Protein AF-A0A317Q359-F1 (afdb_monomer)

InterPro domains:
  IPR000962 Zinc finger, DksA/TraR C4-type [PF01258] (9-36)
  IPR020460 Zinc finger, DksA/TraR C4-type, bacteria [PR00618] (10-21)
  IPR020460 Zinc finger, DksA/TraR C4-type, bacteria [PR00618] (22-34)

Organism: NCBI:txid451513

Nearest PDB structures (foldseek):
  6n57-assembly1_M  TM=8.793E-01  e=2.470E-03  Escherichia coli
  2kgo-assembly1_A  TM=6.774E-01  e=1.446E-03  Escherichia coli K-12
  6ptg-assembly2_A  TM=7.945E-01  e=2.108E-02  Chlamydia trachomatis
  6ptg-assembly3_B  TM=7.928E-01  e=2.456E-02  Chlamydia trachomatis
  4ijj-assembly3_C  TM=8.451E-01  e=9.028E-02  Pseudomonas aeruginosa UCBPP-PA14

Structu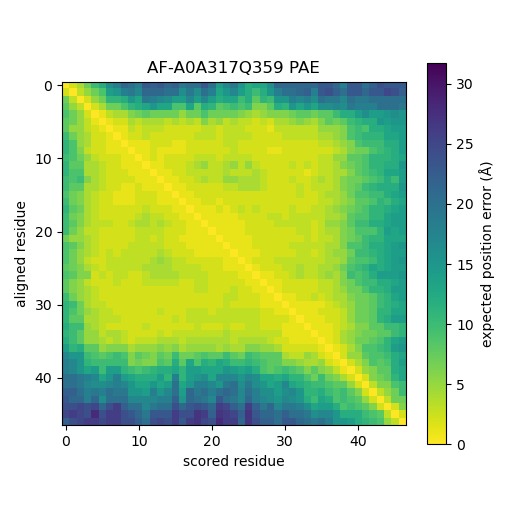re (mmCIF, N/CA/C/O backbone):
data_AF-A0A317Q359-F1
#
_entry.id   AF-A0A317Q359-F1
#
loop_
_atom_site.group_PDB
_atom_site.id
_atom_site.type_symbol
_atom_site.label_atom_id
_atom_site.label_alt_id
_atom_site.label_comp_id
_atom_site.label_asym_id
_atom_site.label_entity_id
_atom_site.label_seq_id
_atom_site.pdbx_PDB_ins_code
_atom_site.Cartn_x
_atom_site.Cartn_y
_atom_site.Cartn_z
_atom_site.occupancy
_atom_site.B_iso_or_equiv
_atom_site.auth_seq_id
_atom_site.auth_comp_id
_atom_site.auth_asym_id
_atom_site.auth_atom_id
_atom_site.pdbx_PDB_model_num
ATOM 1 N N . ASN A 1 1 ? 6.805 6.441 -18.922 1.00 48.31 1 ASN A N 1
ATOM 2 C CA . ASN A 1 1 ? 7.224 5.031 -18.775 1.00 48.31 1 ASN A CA 1
ATOM 3 C C . ASN A 1 1 ? 6.578 4.465 -17.509 1.00 48.31 1 ASN A C 1
ATOM 5 O O . ASN A 1 1 ? 7.127 4.652 -16.435 1.00 48.31 1 ASN A O 1
ATOM 9 N N . HIS A 1 2 ? 5.373 3.890 -17.605 1.00 54.44 2 HIS A N 1
ATOM 10 C CA . HIS A 1 2 ? 4.570 3.441 -16.447 1.00 54.44 2 HIS A CA 1
ATOM 11 C C . HIS A 1 2 ? 4.630 1.919 -16.219 1.00 54.44 2 HIS A C 1
ATOM 13 O O . HIS A 1 2 ? 3.716 1.336 -15.644 1.00 54.44 2 HIS A O 1
ATOM 19 N N . SER A 1 3 ? 5.720 1.267 -16.627 1.00 57.19 3 SER A N 1
ATOM 20 C CA . SER A 1 3 ? 5.999 -0.130 -16.280 1.00 57.19 3 SER A CA 1
ATOM 21 C C . SER A 1 3 ? 6.447 -0.221 -14.818 1.00 57.19 3 SER A C 1
ATOM 23 O O . SER A 1 3 ? 7.610 -0.483 -14.520 1.00 57.19 3 SER A O 1
ATOM 25 N N . ALA A 1 4 ? 5.542 0.083 -13.887 1.00 70.62 4 ALA A N 1
ATOM 26 C CA . ALA A 1 4 ? 5.797 -0.099 -12.469 1.00 70.62 4 ALA A CA 1
ATOM 27 C C . ALA A 1 4 ? 5.843 -1.607 -12.188 1.00 70.62 4 ALA A C 1
ATOM 29 O O . ALA A 1 4 ? 4.834 -2.303 -12.283 1.00 70.62 4 ALA A O 1
ATOM 30 N N . ILE A 1 5 ? 7.034 -2.124 -11.887 1.00 81.06 5 ILE A N 1
ATOM 31 C CA . ILE A 1 5 ? 7.222 -3.522 -11.499 1.00 81.06 5 ILE A CA 1
ATOM 32 C C . ILE A 1 5 ? 6.524 -3.722 -10.152 1.00 81.06 5 ILE A C 1
ATOM 34 O O . ILE A 1 5 ? 6.848 -3.056 -9.167 1.00 81.06 5 ILE A O 1
ATOM 38 N N . SER A 1 6 ? 5.546 -4.623 -10.107 1.00 87.19 6 SER A N 1
ATOM 39 C CA . SER A 1 6 ? 4.871 -4.988 -8.863 1.00 87.19 6 SER A CA 1
ATOM 40 C C . SER A 1 6 ? 5.865 -5.629 -7.895 1.00 87.19 6 SER A C 1
ATOM 42 O O . SER A 1 6 ? 6.658 -6.486 -8.292 1.00 87.19 6 SER A O 1
ATOM 44 N N . ALA A 1 7 ? 5.814 -5.246 -6.620 1.00 90.00 7 ALA A N 1
ATOM 45 C CA . ALA A 1 7 ? 6.666 -5.845 -5.603 1.00 90.00 7 ALA A CA 1
ATOM 46 C C . ALA A 1 7 ? 6.363 -7.344 -5.469 1.00 90.00 7 ALA A C 1
ATOM 48 O O . ALA A 1 7 ? 5.225 -7.788 -5.633 1.00 90.00 7 ALA A O 1
ATOM 49 N N . THR A 1 8 ? 7.394 -8.131 -5.170 1.00 90.94 8 THR A N 1
ATOM 50 C CA . THR A 1 8 ? 7.256 -9.573 -4.923 1.00 90.94 8 THR A CA 1
ATOM 51 C C . THR A 1 8 ? 6.781 -9.868 -3.505 1.00 90.94 8 THR A C 1
ATOM 53 O O . THR A 1 8 ? 6.095 -10.861 -3.302 1.00 90.94 8 THR A O 1
ATOM 56 N N . HIS A 1 9 ? 7.080 -8.982 -2.551 1.00 93.00 9 HIS A N 1
ATOM 57 C CA . HIS A 1 9 ? 6.681 -9.084 -1.148 1.00 93.00 9 HIS A CA 1
ATOM 58 C C . HIS A 1 9 ? 5.963 -7.813 -0.687 1.00 93.00 9 HIS A C 1
ATOM 60 O O . HIS A 1 9 ? 6.258 -6.704 -1.141 1.00 93.00 9 HIS A O 1
ATOM 66 N N . CYS A 1 10 ? 4.995 -7.983 0.207 1.00 92.81 10 CYS A N 1
ATOM 67 C CA . CYS A 1 10 ? 4.172 -6.923 0.760 1.00 92.81 10 CYS A CA 1
ATOM 68 C C . CYS A 1 10 ? 4.998 -6.044 1.694 1.00 92.81 10 CYS A C 1
ATOM 70 O O . CYS A 1 10 ? 5.551 -6.530 2.674 1.00 92.81 10 CYS A O 1
ATOM 72 N N . LYS A 1 11 ? 5.005 -4.728 1.466 1.00 90.12 11 LYS A N 1
ATOM 73 C CA . LYS A 1 11 ? 5.666 -3.784 2.383 1.00 90.12 11 LYS A CA 1
ATOM 74 C C . LYS A 1 11 ? 5.012 -3.679 3.769 1.00 90.12 11 LYS A C 1
ATOM 76 O O . LYS A 1 11 ? 5.642 -3.164 4.679 1.00 9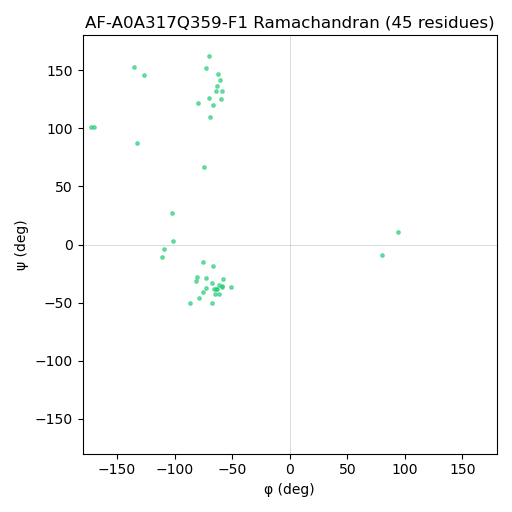0.12 11 LYS A O 1
ATOM 81 N N . GLY A 1 12 ? 3.755 -4.106 3.916 1.00 87.56 12 GLY A N 1
ATOM 82 C CA . GLY A 1 12 ? 3.011 -4.027 5.178 1.00 87.56 12 GLY A CA 1
ATOM 83 C C . GLY A 1 12 ? 3.232 -5.229 6.096 1.00 87.56 12 GLY A C 1
ATOM 84 O O . GLY A 1 12 ? 3.530 -5.049 7.269 1.00 87.56 12 GLY A O 1
ATOM 85 N N . CYS A 1 13 ? 3.086 -6.444 5.562 1.00 91.38 13 CYS A N 1
ATOM 86 C CA . CYS A 1 13 ? 3.195 -7.688 6.334 1.00 91.38 13 CYS A CA 1
ATOM 87 C C . CYS A 1 13 ? 4.436 -8.530 6.002 1.00 91.38 13 CYS A C 1
ATOM 89 O O . CYS A 1 13 ? 4.712 -9.493 6.703 1.00 91.38 13 CYS A O 1
ATOM 91 N N . GLY A 1 14 ? 5.175 -8.205 4.938 1.00 91.81 14 GLY A N 1
ATOM 92 C CA . GLY A 1 14 ? 6.322 -8.991 4.472 1.00 91.81 14 GLY A CA 1
ATOM 93 C C . GLY A 1 14 ? 5.962 -10.228 3.643 1.00 91.81 14 GLY A C 1
ATOM 94 O O . GLY A 1 14 ? 6.850 -10.823 3.043 1.00 91.81 14 GLY A O 1
ATOM 95 N N . GLU A 1 15 ? 4.684 -10.606 3.550 1.00 92.62 15 GLU A N 1
ATOM 96 C CA . GLU A 1 15 ? 4.269 -11.805 2.813 1.00 92.62 15 GLU A CA 1
ATOM 97 C C . GLU A 1 15 ? 4.364 -11.656 1.289 1.00 92.62 15 GLU A C 1
ATOM 99 O O . GLU A 1 15 ? 4.199 -10.549 0.760 1.00 92.62 15 GLU A O 1
ATOM 104 N N . PRO A 1 16 ? 4.583 -12.758 0.551 1.00 93.25 16 PRO A N 1
ATOM 105 C CA . PRO A 1 16 ? 4.629 -12.730 -0.905 1.00 93.25 16 PRO A CA 1
ATOM 106 C C . PRO A 1 16 ? 3.315 -12.212 -1.507 1.00 93.25 16 PRO A C 1
ATOM 108 O O . PRO A 1 16 ? 2.218 -12.650 -1.159 1.00 93.25 16 PRO A O 1
ATOM 111 N N . ILE A 1 17 ? 3.415 -11.274 -2.452 1.00 92.06 17 ILE A N 1
ATOM 112 C CA . ILE A 1 17 ? 2.247 -10.720 -3.140 1.00 92.06 17 ILE A CA 1
ATOM 113 C C . ILE A 1 17 ? 1.807 -11.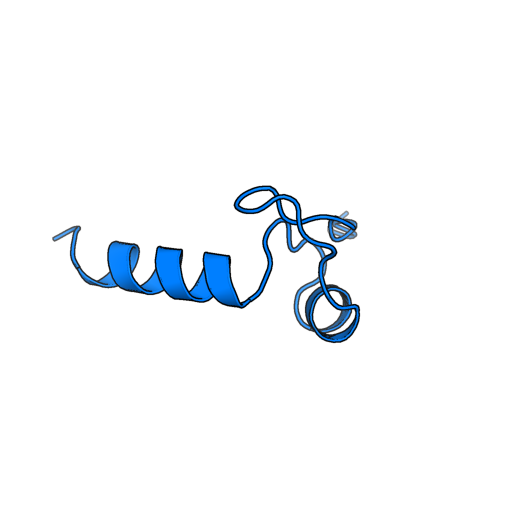703 -4.234 1.00 92.06 17 ILE A C 1
ATOM 115 O O . ILE A 1 17 ? 2.579 -11.981 -5.161 1.00 92.06 17 ILE A O 1
ATOM 119 N N . PRO A 1 18 ? 0.550 -12.188 -4.198 1.00 90.19 18 PRO A N 1
ATOM 120 C CA . PRO A 1 18 ? 0.063 -13.142 -5.181 1.00 90.19 18 PRO A CA 1
ATOM 121 C C . PRO A 1 18 ? 0.113 -12.550 -6.590 1.00 90.19 18 PRO A C 1
ATOM 123 O O . PRO A 1 18 ? -0.214 -11.383 -6.817 1.00 90.19 18 PRO A O 1
ATOM 126 N N . GLU A 1 19 ? 0.480 -13.376 -7.566 1.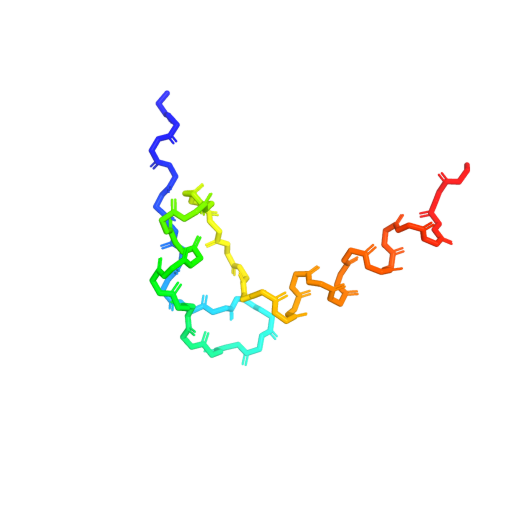00 89.62 19 GLU A N 1
ATOM 127 C CA . GLU A 1 19 ? 0.648 -12.945 -8.957 1.00 89.62 19 GLU A CA 1
ATOM 128 C C . GLU A 1 19 ? -0.627 -12.337 -9.550 1.00 89.62 19 GLU A C 1
ATOM 130 O O . GLU A 1 19 ? -0.564 -11.305 -10.211 1.00 89.62 19 GLU A O 1
ATOM 135 N N . LYS A 1 20 ? -1.799 -12.870 -9.180 1.00 90.31 20 LYS A N 1
ATOM 136 C CA . LYS A 1 20 ? -3.104 -12.287 -9.528 1.00 90.31 20 LYS A CA 1
ATOM 137 C C . LYS A 1 20 ? -3.198 -10.797 -9.172 1.00 90.31 20 LYS A C 1
ATOM 139 O O . LYS A 1 20 ? -3.784 -10.033 -9.932 1.00 90.31 20 LYS A O 1
ATOM 144 N N . ARG A 1 21 ? -2.607 -10.352 -8.051 1.00 89.94 21 ARG A N 1
ATOM 145 C CA . ARG A 1 21 ? -2.547 -8.919 -7.699 1.00 89.94 21 ARG A CA 1
ATOM 146 C C . ARG A 1 21 ? -1.519 -8.158 -8.512 1.00 89.94 21 ARG A C 1
ATOM 148 O O . ARG A 1 21 ? -1.834 -7.057 -8.946 1.00 89.94 21 ARG A O 1
ATOM 155 N N . ARG A 1 22 ? -0.347 -8.749 -8.750 1.00 89.62 22 ARG A N 1
ATOM 156 C CA . ARG A 1 22 ? 0.714 -8.137 -9.561 1.00 89.62 22 ARG A CA 1
ATOM 157 C C . ARG A 1 22 ? 0.263 -7.873 -11.000 1.00 89.62 22 ARG A C 1
ATOM 159 O O . ARG A 1 22 ? 0.667 -6.858 -11.553 1.00 89.62 22 ARG A O 1
ATOM 166 N N . VAL A 1 23 ? -0.579 -8.750 -11.555 1.00 88.00 23 VAL A N 1
ATOM 167 C CA . VAL A 1 23 ? -1.187 -8.620 -12.891 1.00 88.00 23 VAL A CA 1
ATOM 168 C C . VAL A 1 23 ? -2.370 -7.650 -12.881 1.00 88.00 23 VAL A C 1
ATOM 170 O O . VAL A 1 23 ? -2.454 -6.788 -13.748 1.00 88.00 23 VAL A O 1
ATOM 173 N N . ALA A 1 24 ? -3.274 -7.755 -11.900 1.00 89.38 24 ALA A N 1
ATOM 174 C CA . ALA A 1 24 ? -4.451 -6.885 -11.829 1.00 89.38 24 ALA A CA 1
ATOM 175 C C . ALA A 1 24 ? -4.103 -5.417 -11.527 1.00 89.38 24 ALA A C 1
ATOM 177 O O . ALA A 1 24 ? -4.809 -4.516 -11.971 1.00 89.38 24 ALA A O 1
ATOM 178 N N . VAL A 1 25 ? -3.050 -5.172 -10.741 1.00 87.31 25 VAL A N 1
ATOM 179 C CA . VAL A 1 25 ? -2.539 -3.832 -10.420 1.00 87.31 25 VAL A CA 1
ATOM 180 C C . VAL A 1 25 ? -1.021 -3.832 -10.614 1.00 87.31 25 VAL A C 1
ATOM 182 O O . VAL A 1 25 ? -0.279 -4.096 -9.661 1.00 87.31 25 VAL A O 1
ATOM 185 N N . PRO A 1 26 ? -0.543 -3.554 -11.840 1.00 86.25 26 PRO A N 1
ATOM 186 C CA . PRO A 1 26 ? 0.881 -3.398 -12.099 1.00 86.25 26 PRO A CA 1
ATOM 187 C C . PRO A 1 26 ? 1.446 -2.254 -11.247 1.00 86.25 26 PRO A C 1
ATOM 189 O O . PRO A 1 26 ? 0.917 -1.142 -11.238 1.00 86.25 26 PRO A O 1
ATOM 192 N N . GLY A 1 27 ? 2.492 -2.549 -10.477 1.00 88.50 27 GLY A N 1
ATOM 193 C CA . GLY A 1 27 ? 3.103 -1.632 -9.516 1.00 88.50 27 GLY A CA 1
ATOM 194 C C . GLY A 1 27 ? 2.581 -1.766 -8.086 1.00 88.50 27 GLY A C 1
ATOM 195 O O . GLY A 1 27 ? 2.885 -0.915 -7.248 1.00 88.50 27 GLY A O 1
ATOM 196 N N . CYS A 1 28 ? 1.804 -2.808 -7.761 1.00 89.31 28 CYS A N 1
ATOM 197 C CA . CYS A 1 28 ? 1.350 -3.001 -6.386 1.00 89.31 28 CYS A CA 1
ATOM 198 C C . CYS A 1 28 ? 2.531 -3.271 -5.436 1.00 89.31 28 CYS A C 1
ATOM 200 O O . CYS A 1 28 ? 3.381 -4.120 -5.699 1.00 89.31 28 CYS A O 1
ATOM 202 N N . THR A 1 29 ? 2.566 -2.570 -4.303 1.00 91.31 29 THR A N 1
ATOM 203 C CA . THR A 1 29 ? 3.618 -2.705 -3.275 1.00 91.31 29 THR A CA 1
ATOM 204 C C . THR A 1 29 ? 3.133 -3.384 -1.993 1.00 91.31 29 THR A C 1
ATOM 206 O O . THR A 1 29 ? 3.918 -3.628 -1.077 1.00 91.31 29 THR A O 1
ATOM 209 N N . MET A 1 30 ? 1.840 -3.699 -1.913 1.00 92.00 30 MET A N 1
ATOM 210 C CA . MET A 1 30 ? 1.193 -4.310 -0.755 1.00 92.00 30 MET A CA 1
ATOM 211 C C . MET A 1 30 ? 0.265 -5.444 -1.201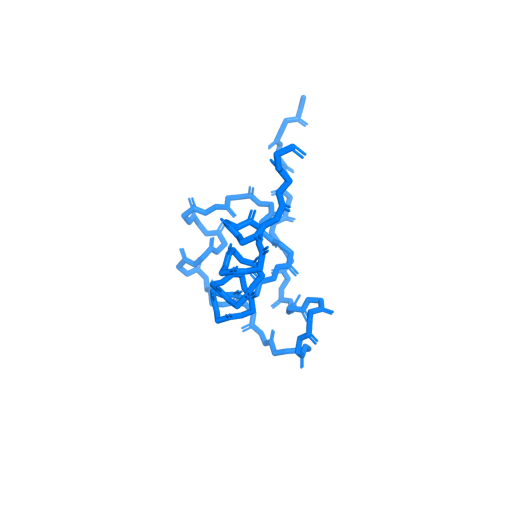 1.00 92.00 30 MET A C 1
ATOM 213 O O . MET A 1 30 ? -0.261 -5.420 -2.316 1.00 92.00 30 MET A O 1
ATOM 217 N N . CYS A 1 31 ? 0.053 -6.429 -0.327 1.00 91.31 31 CYS A N 1
ATOM 218 C CA . CYS A 1 31 ? -0.919 -7.494 -0.548 1.00 91.31 31 CYS A CA 1
ATOM 219 C C . CYS A 1 31 ? -2.355 -6.956 -0.4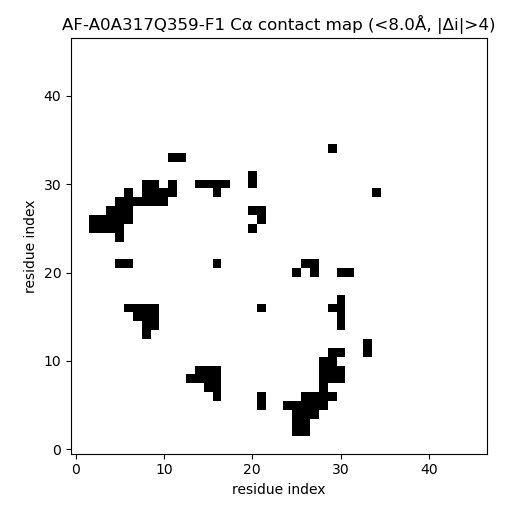56 1.00 91.31 31 CYS A C 1
ATOM 221 O O . CYS A 1 31 ? -2.604 -5.883 0.097 1.00 91.31 31 CYS A O 1
ATOM 223 N N . ILE A 1 32 ? -3.310 -7.721 -0.994 1.00 87.94 32 ILE A N 1
ATOM 224 C CA . ILE A 1 32 ? -4.728 -7.3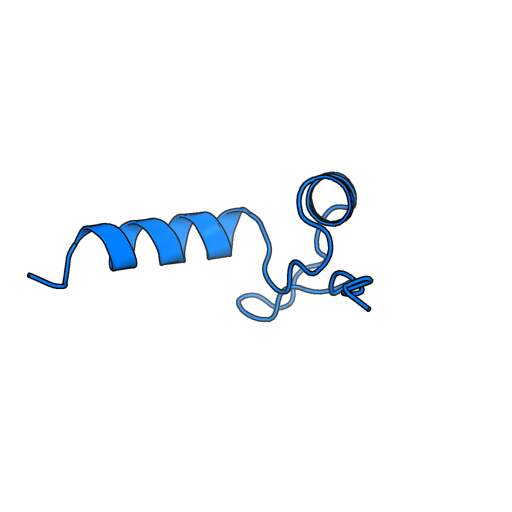40 -1.012 1.00 87.94 32 ILE A CA 1
ATOM 225 C C . ILE A 1 32 ? -5.292 -7.122 0.396 1.00 87.94 32 ILE A C 1
ATOM 227 O O . ILE A 1 32 ? -6.076 -6.201 0.595 1.00 87.94 32 ILE A O 1
ATOM 231 N N . GLU A 1 33 ? -4.858 -7.906 1.381 1.00 88.25 33 GLU A N 1
ATOM 232 C CA . GLU A 1 33 ? -5.341 -7.796 2.758 1.00 88.25 33 GLU A CA 1
ATOM 233 C C . GLU A 1 33 ? -4.895 -6.489 3.410 1.00 88.25 33 GLU A C 1
ATOM 235 O O . GLU A 1 33 ? -5.725 -5.719 3.898 1.00 88.25 33 GLU A O 1
ATOM 240 N N . CYS A 1 34 ? -3.598 -6.171 3.331 1.00 89.19 34 CYS A N 1
ATOM 241 C CA . CYS A 1 34 ? -3.090 -4.892 3.815 1.00 89.19 34 CYS A CA 1
ATOM 242 C C . CYS A 1 34 ? -3.692 -3.716 3.036 1.00 89.19 34 CYS A C 1
ATOM 244 O O . CYS A 1 34 ? -4.006 -2.685 3.630 1.00 89.19 34 CYS A O 1
ATOM 246 N N . GLN A 1 35 ? -3.884 -3.851 1.721 1.00 84.75 35 GLN A N 1
ATOM 247 C CA . GLN A 1 35 ? -4.483 -2.800 0.899 1.00 84.75 35 GLN A CA 1
ATOM 248 C C . GLN A 1 35 ? -5.946 -2.544 1.305 1.00 84.75 35 GLN A C 1
ATOM 250 O O . GLN A 1 35 ? -6.319 -1.390 1.506 1.00 84.75 35 GLN A O 1
ATOM 255 N N . ASN A 1 36 ? -6.731 -3.598 1.552 1.00 85.31 36 ASN A N 1
ATOM 256 C CA . ASN A 1 36 ? -8.103 -3.510 2.067 1.00 85.31 36 ASN A CA 1
ATOM 257 C C . ASN A 1 36 ? -8.160 -2.907 3.479 1.00 85.31 36 ASN A C 1
ATOM 259 O O . ASN A 1 36 ? -9.060 -2.128 3.791 1.00 85.31 36 ASN A O 1
ATOM 263 N N . PHE A 1 37 ? -7.199 -3.242 4.341 1.00 79.75 37 PHE A N 1
ATOM 264 C CA . PHE A 1 37 ? -7.101 -2.656 5.677 1.00 79.75 37 PHE A CA 1
ATOM 265 C C . PHE A 1 37 ? -6.784 -1.153 5.625 1.00 79.75 37 PHE A C 1
ATOM 267 O O . PHE A 1 37 ? -7.338 -0.364 6.391 1.00 79.75 37 PHE A O 1
ATOM 274 N N . THR A 1 38 ? -5.928 -0.746 4.686 1.00 72.19 38 THR A N 1
ATOM 275 C CA . THR A 1 38 ? -5.544 0.660 4.498 1.00 72.19 38 THR A CA 1
ATOM 276 C C . THR A 1 38 ? -6.681 1.476 3.871 1.00 72.19 38 THR A C 1
ATOM 278 O O . THR A 1 38 ? -6.906 2.617 4.273 1.00 72.19 38 THR A O 1
ATOM 281 N N . ASP A 1 39 ? -7.438 0.893 2.937 1.00 65.31 39 ASP A N 1
ATOM 282 C CA . ASP A 1 39 ? -8.606 1.525 2.303 1.00 65.31 39 ASP A CA 1
ATOM 283 C C . ASP A 1 39 ? -9.708 1.860 3.321 1.00 65.31 39 ASP A C 1
ATOM 285 O O . ASP A 1 39 ? -10.205 2.989 3.364 1.00 65.31 39 ASP A O 1
ATOM 289 N N . LYS A 1 40 ? -9.984 0.935 4.252 1.00 60.31 40 LYS A N 1
ATOM 290 C CA . LYS A 1 40 ? -10.935 1.157 5.355 1.00 60.31 40 LYS A CA 1
ATOM 291 C C . LYS A 1 40 ? -10.576 2.360 6.232 1.00 60.31 40 LYS A C 1
ATOM 293 O O . LYS A 1 40 ? -11.474 3.002 6.766 1.00 60.31 40 LYS A O 1
ATOM 298 N 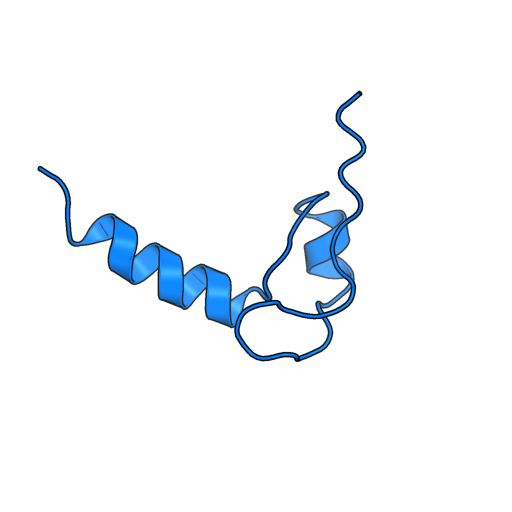N . ARG A 1 41 ? -9.286 2.694 6.364 1.00 56.47 41 ARG A N 1
ATOM 299 C CA . ARG A 1 41 ? -8.838 3.886 7.104 1.00 56.47 41 ARG A CA 1
ATOM 300 C C . ARG A 1 41 ? -8.923 5.168 6.277 1.00 56.47 41 ARG A C 1
ATOM 302 O O . ARG A 1 41 ? -9.205 6.216 6.844 1.00 56.47 41 ARG A O 1
ATOM 309 N N . LYS A 1 42 ? -8.744 5.101 4.954 1.00 54.34 42 LYS A N 1
ATOM 310 C CA . LYS A 1 42 ? -8.865 6.275 4.069 1.00 54.34 42 LYS A CA 1
ATOM 311 C C . LYS A 1 42 ? -10.309 6.739 3.874 1.00 54.34 42 LYS A C 1
ATOM 313 O O . LYS A 1 42 ? -10.532 7.929 3.698 1.00 54.34 42 LYS A O 1
ATOM 318 N N . LYS A 1 43 ? -11.294 5.838 3.958 1.00 50.16 43 LYS A N 1
ATOM 319 C CA . LYS A 1 43 ? -12.721 6.211 3.890 1.00 50.16 43 LYS A CA 1
ATOM 320 C C . LYS A 1 43 ? -13.269 6.865 5.167 1.00 50.16 43 LYS A C 1
ATOM 322 O O . LYS A 1 43 ? -14.345 7.447 5.114 1.00 50.16 43 LYS A O 1
ATOM 327 N N . ALA A 1 44 ? -12.553 6.771 6.291 1.00 54.81 44 ALA A N 1
ATOM 328 C CA . ALA A 1 44 ? -13.012 7.250 7.599 1.00 54.81 44 ALA A CA 1
ATOM 329 C C . ALA A 1 44 ? -12.417 8.603 8.032 1.00 54.81 44 ALA A C 1
ATOM 331 O O . ALA A 1 44 ? -12.712 9.070 9.127 1.00 54.81 44 ALA A O 1
ATOM 332 N N . GLY A 1 45 ? -11.600 9.257 7.206 1.00 53.91 45 GLY A N 1
ATOM 333 C CA . GLY A 1 45 ? -11.082 10.573 7.559 1.00 53.91 45 GLY A CA 1
ATOM 334 C C . GLY A 1 45 ? -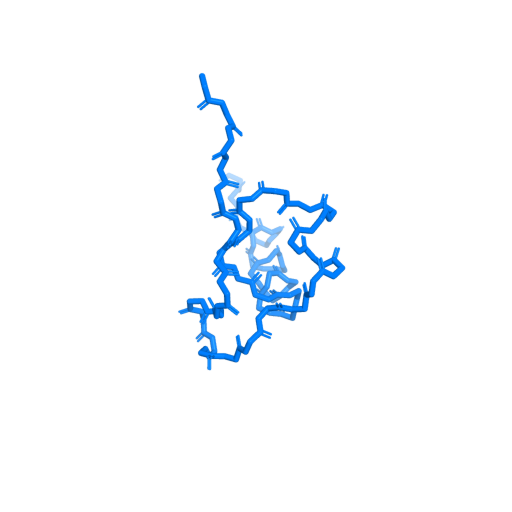10.323 11.210 6.417 1.00 53.91 45 GLY A C 1
ATOM 335 O O . GLY A 1 45 ? -9.191 10.823 6.161 1.00 53.91 45 GLY A O 1
ATOM 336 N N . ILE A 1 46 ? -10.982 12.135 5.722 1.00 49.28 46 ILE A N 1
ATOM 337 C CA . ILE A 1 46 ? -10.630 13.560 5.612 1.00 49.28 46 ILE A CA 1
ATOM 338 C C . ILE A 1 46 ? -11.842 14.207 4.922 1.00 49.28 46 ILE A C 1
ATOM 340 O O . ILE A 1 46 ? -12.067 14.019 3.726 1.00 49.28 46 ILE A O 1
ATOM 344 N N . ALA A 1 47 ? -12.668 14.859 5.740 1.00 42.72 47 ALA A N 1
ATOM 345 C CA . ALA A 1 47 ? -13.413 16.046 5.340 1.00 42.72 47 ALA A CA 1
ATOM 346 C C . ALA A 1 47 ? -12.475 17.251 5.483 1.00 42.72 47 ALA A C 1
ATOM 348 O O . ALA A 1 47 ? -11.571 17.165 6.352 1.00 42.72 47 ALA A O 1
#

Mean predicted aligned error: 7.33 Å

Solvent-accessible surface area (backbone atoms only — not comparable to full-atom values): 2861 Å² total; per-residue (Å²): 139,84,83,42,73,37,43,64,43,10,77,81,82,63,49,74,33,55,62,73,51,36,68,76,37,64,41,36,52,53,31,70,66,58,47,54,57,51,49,63,54,58,77,72,62,80,131

pLDDT: mean 79.41, std 15.81, range [42.72, 93.25]

Foldseek 3Di:
DPQQAADQAAPPPRHGADVVCCVVDPNHRHHPVVVVVVVVVVVPDDD

Radius of gyration: 11.84 Å; Cα contacts (8 Å, |Δi|>4): 54; chains: 1; bounding box: 21×29×26 Å

Secondary structure (DSSP, 8-state):
----PPPSB-TTT-PBPPHHHHHHSTT--S-HHHHHHHHHHHTTS--

Sequence (47 aa):
NHSAISATHCKGCGEPIPEKRRVAVPGCTMCIECQNFTDKRKKAGIA